Protein AF-A0A849ICS0-F1 (afdb_monomer_lite)

Radius of gyration: 16.44 Å; chains: 1; bounding box: 59×23×28 Å

Secondary structure (DSSP, 8-state):
----EEEEE-SSSS-EEEEETTT--EE--TTHHHHHHHHHHHHHTT-HHHHHHHHHHHHT----THHHHHTT---------

pLDDT: mean 76.72, std 17.9, range [39.75, 95.88]

Foldseek 3Di:
DDQQWDWDQDPVDRWIWIAGNVPRDIDTDPPRVVLVVVLVVCVVVVVRVVSSVSSVVVVVPPDDPVVVVVVVPDDDDDDDD

Structure (mmCIF, N/CA/C/O backbone):
data_AF-A0A849ICS0-F1
#
_entry.id   AF-A0A849ICS0-F1
#
loop_
_atom_site.group_PDB
_atom_site.id
_atom_site.type_symbol
_atom_site.label_atom_id
_atom_site.label_alt_id
_atom_site.label_comp_id
_atom_site.label_asym_id
_atom_site.label_entity_id
_atom_site.label_seq_id
_atom_site.pdbx_PDB_ins_code
_atom_site.Cartn_x
_atom_site.Cartn_y
_atom_site.Cartn_z
_atom_site.occupancy
_atom_site.B_iso_or_equiv
_atom_site.auth_seq_id
_atom_site.auth_comp_id
_atom_site.auth_asym_id
_atom_site.auth_atom_id
_atom_site.pdbx_PDB_model_num
ATOM 1 N N . MET A 1 1 ? -11.243 5.228 12.533 1.00 62.09 1 MET A N 1
ATOM 2 C CA . MET A 1 1 ? -10.063 4.874 11.719 1.00 62.09 1 MET A CA 1
ATOM 3 C C . MET A 1 1 ? -10.431 5.131 10.270 1.00 62.09 1 MET A C 1
ATOM 5 O O . MET A 1 1 ? -11.433 4.575 9.836 1.00 62.09 1 MET A O 1
ATOM 9 N N . ASN A 1 2 ? -9.729 6.026 9.575 1.00 82.44 2 ASN A N 1
ATOM 10 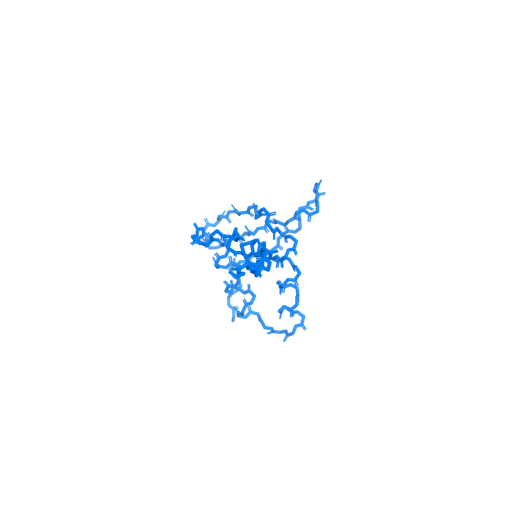C CA . ASN A 1 2 ? -9.996 6.301 8.162 1.00 82.44 2 ASN A CA 1
ATOM 11 C C . ASN A 1 2 ? -9.003 5.485 7.326 1.00 82.44 2 ASN A C 1
ATOM 13 O O . ASN A 1 2 ? -7.799 5.671 7.477 1.00 82.44 2 ASN A O 1
ATOM 17 N N . ILE A 1 3 ? -9.492 4.534 6.530 1.00 89.88 3 ILE A N 1
ATOM 18 C CA . ILE A 1 3 ? -8.648 3.745 5.625 1.00 89.88 3 ILE A CA 1
ATOM 19 C C . ILE A 1 3 ? -8.554 4.536 4.325 1.00 89.88 3 ILE A C 1
ATOM 21 O O . ILE A 1 3 ? -9.561 4.716 3.647 1.00 89.88 3 ILE A O 1
ATOM 25 N N . ARG A 1 4 ? -7.354 5.021 4.008 1.00 93.81 4 ARG A N 1
ATOM 26 C CA . ARG A 1 4 ? -7.078 5.843 2.826 1.00 93.81 4 ARG A CA 1
ATOM 27 C C . ARG A 1 4 ? -6.447 5.024 1.709 1.00 93.81 4 ARG A C 1
ATOM 29 O O . ARG A 1 4 ? -6.829 5.146 0.550 1.00 93.81 4 ARG A O 1
ATOM 36 N N . TYR A 1 5 ? -5.487 4.180 2.061 1.00 93.00 5 TYR A N 1
ATOM 37 C CA . TYR A 1 5 ? -4.729 3.396 1.104 1.00 93.00 5 TYR A CA 1
ATOM 38 C C . TYR A 1 5 ? -5.263 1.969 1.036 1.00 93.00 5 TYR A C 1
ATOM 40 O O . TYR A 1 5 ? -5.382 1.276 2.052 1.00 93.00 5 TYR A O 1
ATOM 48 N N . HIS A 1 6 ? -5.550 1.521 -0.181 1.00 91.38 6 HIS A N 1
ATOM 49 C CA . HIS A 1 6 ? -6.123 0.212 -0.463 1.00 91.38 6 HIS A CA 1
ATOM 50 C C . HIS A 1 6 ? -5.172 -0.605 -1.329 1.00 91.38 6 HIS A C 1
ATOM 52 O O . HIS A 1 6 ? -4.701 -0.128 -2.359 1.00 91.38 6 HIS A O 1
ATOM 58 N N . VAL A 1 7 ? -4.927 -1.853 -0.930 1.00 89.19 7 VAL A N 1
ATOM 59 C CA . VAL A 1 7 ? -4.228 -2.831 -1.767 1.00 89.19 7 VAL A CA 1
ATOM 60 C C . VAL A 1 7 ? -5.262 -3.555 -2.615 1.00 89.19 7 VAL A C 1
ATOM 62 O O . VAL A 1 7 ? -6.174 -4.192 -2.088 1.00 89.19 7 VAL A O 1
ATOM 65 N N . ILE A 1 8 ? -5.120 -3.458 -3.931 1.00 88.19 8 ILE A N 1
ATOM 66 C CA . ILE A 1 8 ? -5.972 -4.136 -4.903 1.00 88.19 8 ILE A CA 1
ATOM 67 C C . ILE A 1 8 ? -5.114 -5.196 -5.600 1.00 88.19 8 ILE A C 1
ATOM 69 O O . ILE A 1 8 ? -4.099 -4.840 -6.206 1.00 88.19 8 ILE A O 1
ATOM 73 N N . PRO A 1 9 ? -5.476 -6.489 -5.529 1.00 81.25 9 PRO A N 1
ATOM 74 C CA . PRO A 1 9 ? -4.771 -7.517 -6.280 1.00 81.25 9 PRO A CA 1
ATOM 75 C C . PRO A 1 9 ? -4.934 -7.260 -7.779 1.00 81.25 9 PRO A C 1
ATOM 77 O O . PRO A 1 9 ? -6.050 -7.044 -8.263 1.00 81.25 9 PRO A O 1
ATOM 80 N N . ASP A 1 10 ? -3.823 -7.282 -8.512 1.00 77.38 10 ASP A N 1
ATOM 81 C CA . ASP A 1 10 ? -3.867 -7.272 -9.968 1.00 77.38 10 ASP A CA 1
ATOM 82 C C . ASP A 1 10 ? -4.541 -8.571 -10.433 1.00 77.38 10 ASP A C 1
ATOM 84 O O . ASP A 1 10 ? -4.219 -9.668 -9.982 1.00 77.38 10 ASP A O 1
ATOM 88 N N . ARG A 1 11 ? -5.541 -8.451 -11.306 1.00 67.81 11 ARG A N 1
ATOM 89 C CA . ARG A 1 11 ? -6.263 -9.615 -11.842 1.00 67.81 11 ARG A CA 1
ATOM 90 C C . ARG A 1 11 ? -5.531 -10.266 -13.011 1.00 67.81 11 ARG A C 1
ATOM 92 O O . ARG A 1 11 ? -5.883 -11.374 -13.399 1.00 67.81 11 ARG A O 1
ATOM 99 N N . THR A 1 12 ? -4.557 -9.571 -13.593 1.00 71.69 12 THR A N 1
ATOM 100 C CA . THR A 1 12 ? -3.835 -9.994 -14.801 1.00 71.69 12 THR A CA 1
ATOM 101 C C . THR A 1 12 ? -2.454 -10.572 -14.511 1.00 71.69 12 THR A C 1
ATOM 103 O O . THR A 1 12 ? -1.860 -11.220 -15.371 1.00 71.69 12 THR A O 1
ATOM 106 N N . GLY A 1 13 ? -1.964 -10.411 -13.285 1.00 70.06 13 GLY A N 1
ATOM 107 C CA . GLY A 1 13 ? -0.677 -10.918 -12.848 1.00 70.06 13 GLY A CA 1
ATOM 108 C C . GLY A 1 13 ? -0.614 -11.016 -11.331 1.00 70.06 13 GLY A C 1
ATOM 109 O O . GLY A 1 13 ? -1.583 -10.721 -10.643 1.00 70.06 13 GLY A O 1
ATOM 110 N N . PRO A 1 14 ? 0.528 -11.429 -10.775 1.00 66.75 14 PRO A N 1
ATOM 111 C CA . PRO A 1 14 ? 0.651 -11.583 -9.336 1.00 66.75 14 PRO A CA 1
ATOM 112 C C . PRO A 1 14 ? 0.811 -10.229 -8.611 1.00 66.75 14 PRO A C 1
ATOM 114 O O . PRO A 1 14 ? 0.849 -10.212 -7.392 1.00 66.75 14 PRO A O 1
ATOM 117 N N . GLY A 1 15 ? 0.876 -9.107 -9.339 1.00 74.94 15 GLY A N 1
ATOM 118 C CA . GLY A 1 15 ? 1.067 -7.754 -8.814 1.00 74.94 15 GLY A CA 1
ATOM 119 C C . GLY A 1 15 ? 0.015 -7.285 -7.805 1.00 74.94 15 GLY A C 1
ATOM 120 O O . GLY A 1 15 ? -1.093 -7.811 -7.725 1.00 74.94 15 GLY A O 1
ATOM 121 N N . VAL A 1 16 ? 0.344 -6.220 -7.070 1.00 81.31 16 VAL A N 1
ATOM 122 C CA . VAL A 1 16 ? -0.667 -5.416 -6.375 1.00 81.31 16 VAL A CA 1
ATOM 123 C C . VAL A 1 16 ? -0.614 -3.972 -6.822 1.00 81.31 16 VAL A C 1
ATOM 125 O O . VAL A 1 16 ? 0.433 -3.458 -7.208 1.00 81.31 16 VAL A O 1
ATOM 128 N N . THR A 1 17 ? -1.766 -3.331 -6.735 1.00 87.12 17 THR A N 1
ATOM 129 C CA . THR A 1 17 ? -1.953 -1.909 -6.967 1.00 87.12 17 THR A CA 1
ATOM 130 C C . THR A 1 17 ? -2.258 -1.241 -5.634 1.00 87.12 17 THR A C 1
ATOM 132 O O . THR A 1 17 ? -3.109 -1.730 -4.890 1.00 87.12 17 THR A O 1
ATOM 135 N N . ILE A 1 18 ? -1.582 -0.137 -5.324 1.00 89.06 18 ILE A N 1
ATOM 136 C CA . ILE A 1 18 ? -1.931 0.705 -4.175 1.00 89.06 18 ILE A CA 1
ATOM 137 C C . ILE A 1 18 ? -2.789 1.857 -4.689 1.00 89.06 18 ILE A C 1
ATOM 139 O O . ILE A 1 18 ? -2.373 2.581 -5.592 1.00 89.06 18 ILE A O 1
ATOM 143 N N . PHE A 1 19 ? -3.982 2.008 -4.122 1.00 89.81 19 PHE A N 1
ATOM 144 C CA . PHE A 1 19 ? -4.927 3.073 -4.440 1.00 89.81 19 PHE A CA 1
ATOM 145 C C . PHE A 1 19 ? -5.077 4.020 -3.250 1.00 89.81 19 PHE A C 1
ATOM 147 O O . PHE A 1 19 ? -5.41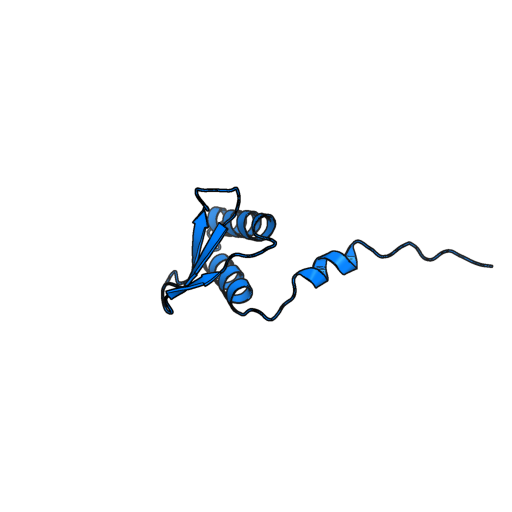3 3.576 -2.153 1.00 89.81 19 PHE A O 1
ATOM 154 N N . ASP A 1 20 ? -4.844 5.309 -3.474 1.00 92.12 20 ASP A N 1
ATOM 155 C CA . ASP A 1 20 ? -5.145 6.381 -2.527 1.00 92.12 20 ASP A CA 1
ATOM 156 C C . ASP A 1 20 ? -6.567 6.898 -2.787 1.00 92.12 20 ASP A C 1
ATOM 158 O O . ASP A 1 20 ? -6.820 7.557 -3.797 1.00 92.12 20 ASP A O 1
ATOM 162 N N . SER A 1 21 ? -7.498 6.602 -1.877 1.00 92.50 21 SER A N 1
ATOM 163 C CA . SER A 1 21 ? -8.905 6.995 -2.012 1.00 92.50 21 SER A CA 1
ATOM 164 C C . SER A 1 21 ? -9.155 8.492 -1.829 1.00 92.50 21 SER A C 1
ATOM 166 O O . SER A 1 21 ? -10.214 8.977 -2.226 1.00 92.50 21 SER A O 1
ATOM 168 N N . GLU A 1 22 ? -8.196 9.233 -1.272 1.00 92.56 22 GLU A N 1
ATOM 169 C CA . GLU A 1 22 ? -8.311 10.677 -1.073 1.00 92.56 22 GLU A CA 1
ATOM 170 C C . GLU A 1 22 ? -7.931 11.446 -2.344 1.00 92.56 22 GLU A C 1
ATOM 172 O O . GLU A 1 22 ? -8.625 12.379 -2.742 1.00 92.56 22 GLU A O 1
ATOM 177 N N . THR A 1 23 ? -6.841 11.043 -3.003 1.00 89.62 23 THR A N 1
ATOM 178 C CA . THR A 1 23 ? -6.310 11.742 -4.190 1.00 89.62 23 THR A CA 1
ATOM 179 C C . THR A 1 23 ? -6.683 11.077 -5.513 1.00 89.62 23 THR A C 1
ATOM 181 O O . THR A 1 23 ? -6.544 11.686 -6.573 1.00 89.62 23 THR A O 1
ATOM 184 N N . GLY A 1 24 ? -7.132 9.822 -5.475 1.00 88.19 24 GLY A N 1
ATOM 185 C CA . GLY A 1 24 ? -7.330 8.986 -6.655 1.00 88.19 24 GLY A CA 1
ATOM 186 C C . GLY A 1 24 ? -6.029 8.435 -7.250 1.00 88.19 24 GLY A C 1
ATOM 187 O O . GLY A 1 24 ? -6.065 7.827 -8.321 1.00 88.19 24 GLY A O 1
ATOM 188 N N . ALA A 1 25 ? -4.879 8.648 -6.600 1.00 86.69 25 ALA A N 1
ATOM 189 C CA . ALA A 1 25 ? -3.588 8.197 -7.100 1.00 86.69 25 ALA A CA 1
ATOM 190 C C . ALA A 1 25 ? -3.460 6.669 -7.063 1.00 86.69 25 ALA A C 1
ATOM 192 O O . ALA A 1 25 ? -3.950 5.991 -6.157 1.00 86.69 25 ALA A O 1
ATOM 193 N N . VAL A 1 26 ? -2.747 6.137 -8.054 1.00 86.06 26 VAL A N 1
ATOM 194 C CA . VAL A 1 26 ? -2.514 4.704 -8.223 1.00 86.06 26 VAL A CA 1
ATOM 195 C C . VAL A 1 26 ? -1.018 4.450 -8.368 1.00 86.06 26 VAL A C 1
ATOM 197 O O . VAL A 1 26 ? -0.368 5.076 -9.205 1.00 86.06 26 VAL A O 1
ATOM 200 N N . GLN A 1 27 ? -0.479 3.507 -7.595 1.00 83.88 27 GLN A N 1
ATOM 201 C CA . GLN A 1 27 ? 0.881 3.002 -7.774 1.00 83.88 27 GLN A CA 1
ATOM 202 C C . GLN A 1 27 ? 0.924 1.504 -8.057 1.00 83.88 27 GLN A C 1
ATOM 204 O O . GLN A 1 27 ? 0.155 0.715 -7.507 1.00 83.88 27 GLN A O 1
ATOM 209 N N . TYR A 1 28 ? 1.931 1.135 -8.849 1.00 82.81 28 TYR A N 1
ATOM 210 C CA . TYR A 1 28 ? 2.299 -0.236 -9.188 1.00 82.81 28 TYR A CA 1
ATOM 211 C C . TYR A 1 28 ? 3.721 -0.506 -8.666 1.00 82.81 28 TYR A C 1
ATOM 213 O O . TYR A 1 28 ? 4.697 -0.291 -9.392 1.00 82.81 28 TYR A O 1
ATOM 221 N N . PRO A 1 29 ? 3.881 -0.903 -7.391 1.00 76.50 29 PRO A N 1
ATOM 222 C CA . PRO A 1 29 ? 5.198 -1.108 -6.808 1.00 76.50 29 PRO A CA 1
ATOM 223 C C . PRO A 1 29 ? 5.956 -2.246 -7.501 1.00 76.50 29 PRO A C 1
ATOM 225 O O . PRO A 1 29 ? 5.446 -3.354 -7.648 1.00 76.50 29 PRO A O 1
ATOM 228 N N . ALA A 1 30 ? 7.225 -2.016 -7.848 1.00 73.56 30 ALA A N 1
ATOM 229 C CA . ALA A 1 30 ? 8.087 -3.067 -8.399 1.00 73.56 30 ALA A CA 1
ATOM 230 C C . ALA A 1 30 ? 8.309 -4.225 -7.400 1.00 73.56 30 ALA A C 1
ATOM 232 O O . ALA A 1 30 ? 8.328 -5.391 -7.787 1.00 73.56 30 ALA A O 1
ATOM 233 N N . CYS A 1 31 ? 8.404 -3.911 -6.102 1.00 75.25 31 CYS A N 1
ATOM 234 C CA . CYS A 1 31 ? 8.555 -4.872 -5.000 1.00 75.25 31 CYS A CA 1
ATOM 235 C C . CYS A 1 31 ? 7.200 -5.257 -4.375 1.00 75.25 31 CYS A C 1
ATOM 237 O O . CYS A 1 31 ? 7.066 -5.361 -3.155 1.00 75.25 31 CYS A O 1
ATOM 239 N N . TRP A 1 32 ? 6.166 -5.439 -5.202 1.00 80.31 32 TRP A N 1
ATOM 240 C CA . TRP A 1 32 ? 4.796 -5.690 -4.742 1.00 80.31 32 TRP A CA 1
ATOM 241 C C . TRP A 1 32 ? 4.674 -6.935 -3.846 1.00 80.31 32 TRP A C 1
ATOM 243 O O . TRP A 1 32 ? 3.816 -6.957 -2.967 1.00 80.31 32 TRP A O 1
ATOM 253 N N . ARG A 1 33 ? 5.535 -7.953 -4.016 1.00 81.06 33 ARG A N 1
ATOM 254 C CA . ARG A 1 33 ? 5.521 -9.193 -3.211 1.00 81.06 33 ARG A CA 1
ATOM 255 C C . ARG A 1 33 ? 5.751 -8.915 -1.735 1.00 81.06 33 ARG A C 1
ATOM 257 O O . ARG A 1 33 ? 4.961 -9.352 -0.901 1.00 81.06 33 ARG A O 1
ATOM 264 N N . ASP A 1 34 ? 6.809 -8.170 -1.438 1.00 83.50 34 ASP A N 1
ATOM 265 C CA . ASP A 1 34 ? 7.226 -7.873 -0.069 1.00 83.50 34 ASP A CA 1
ATOM 266 C C . ASP A 1 34 ? 6.228 -6.932 0.608 1.00 83.50 34 ASP A C 1
ATOM 268 O O . ASP A 1 34 ? 5.830 -7.158 1.751 1.00 83.50 34 ASP A O 1
ATOM 272 N N . ILE A 1 35 ? 5.745 -5.929 -0.134 1.00 85.88 35 ILE A N 1
ATOM 273 C CA . ILE A 1 35 ? 4.719 -4.996 0.348 1.00 85.88 35 ILE A CA 1
ATOM 274 C C . ILE A 1 35 ? 3.426 -5.746 0.674 1.00 85.88 35 ILE A C 1
ATOM 276 O O . ILE A 1 35 ? 2.863 -5.545 1.746 1.00 85.88 35 ILE A O 1
ATOM 280 N N . SER A 1 36 ? 2.980 -6.649 -0.203 1.00 86.31 36 SER A N 1
ATOM 281 C CA . SER A 1 36 ? 1.753 -7.429 0.010 1.00 86.31 36 SER A CA 1
ATOM 282 C C . SER A 1 36 ? 1.870 -8.359 1.211 1.00 86.31 36 SER A C 1
ATOM 284 O O . SER A 1 36 ? 0.951 -8.439 2.024 1.00 86.31 36 SER A O 1
ATOM 286 N N . ALA A 1 37 ? 3.005 -9.050 1.348 1.00 87.81 37 ALA A N 1
ATOM 287 C CA . ALA A 1 37 ? 3.250 -9.944 2.472 1.00 87.81 37 ALA A CA 1
ATOM 288 C C . ALA A 1 37 ? 3.253 -9.181 3.804 1.00 87.81 37 ALA A C 1
ATOM 290 O O . ALA A 1 37 ? 2.595 -9.601 4.757 1.00 87.81 37 ALA A O 1
ATOM 291 N N . TYR A 1 38 ? 3.943 -8.036 3.863 1.00 90.38 38 TYR A N 1
ATOM 292 C CA . TYR A 1 38 ? 4.014 -7.247 5.089 1.00 90.38 38 TYR A CA 1
ATOM 293 C C . TYR A 1 38 ? 2.687 -6.551 5.415 1.00 90.38 38 TYR A C 1
ATOM 295 O O . TYR A 1 38 ? 2.271 -6.545 6.572 1.00 90.38 38 TYR A O 1
ATOM 303 N N . TYR A 1 39 ? 1.972 -6.054 4.403 1.00 91.50 39 TYR A N 1
ATOM 304 C CA . TYR A 1 39 ? 0.617 -5.527 4.557 1.00 91.50 39 TYR A CA 1
ATOM 305 C C . TYR A 1 39 ? -0.326 -6.566 5.176 1.00 91.50 39 TYR A C 1
ATOM 307 O O . TYR A 1 39 ? -0.951 -6.282 6.198 1.00 91.50 39 TYR A O 1
ATOM 315 N N . ASN A 1 40 ? -0.377 -7.781 4.617 1.00 91.31 40 ASN A N 1
ATOM 316 C CA . ASN A 1 40 ? -1.235 -8.854 5.128 1.00 91.31 40 ASN A CA 1
ATOM 317 C C . ASN A 1 40 ? -0.865 -9.230 6.568 1.00 91.31 40 ASN A C 1
ATOM 319 O O . ASN A 1 40 ? -1.742 -9.319 7.421 1.00 91.31 40 ASN A O 1
ATOM 323 N N . TYR A 1 41 ? 0.433 -9.337 6.876 1.00 92.75 41 TYR A N 1
ATOM 324 C CA . TYR A 1 41 ? 0.900 -9.585 8.242 1.00 92.75 41 TYR A CA 1
ATOM 325 C C . TYR A 1 41 ? 0.410 -8.527 9.247 1.00 92.75 41 TYR A C 1
ATOM 327 O O . TYR A 1 41 ? 0.006 -8.863 10.362 1.00 92.75 41 TYR A O 1
ATOM 335 N N . LEU A 1 42 ? 0.448 -7.243 8.878 1.00 92.31 42 LEU A N 1
ATOM 336 C CA . LEU A 1 42 ? -0.025 -6.159 9.742 1.00 92.31 42 LEU A CA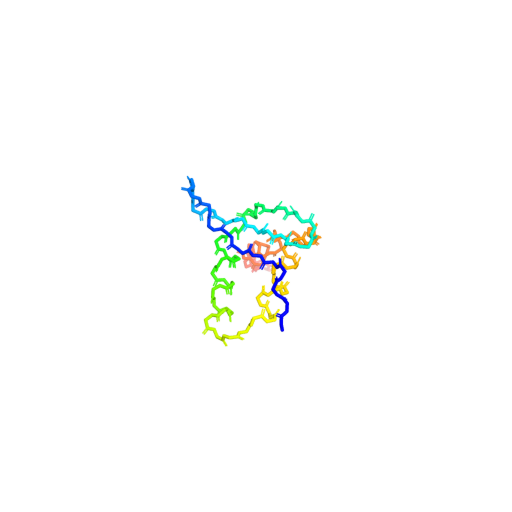 1
ATOM 337 C C . LEU A 1 42 ? -1.548 -6.209 9.919 1.00 92.31 42 LEU A C 1
ATOM 339 O O . LEU A 1 42 ? -2.033 -6.083 11.046 1.00 92.31 42 LEU A O 1
ATOM 343 N N . VAL A 1 43 ? -2.293 -6.442 8.835 1.00 93.56 43 VAL A N 1
ATOM 344 C CA . VAL A 1 43 ? -3.760 -6.548 8.858 1.00 93.56 43 VAL A CA 1
ATOM 345 C C . VAL A 1 43 ? -4.226 -7.727 9.714 1.00 93.56 43 VAL A C 1
ATOM 347 O O . VAL A 1 43 ? -5.058 -7.524 10.597 1.00 93.56 43 VAL A O 1
ATOM 350 N N . ASP A 1 44 ? -3.634 -8.912 9.548 1.00 95.19 44 ASP A N 1
ATOM 351 C CA . ASP A 1 44 ? -3.979 -10.123 10.314 1.00 95.19 44 ASP A CA 1
ATOM 352 C C . ASP A 1 44 ? -3.749 -9.958 11.825 1.00 95.19 44 ASP A C 1
ATOM 354 O O . ASP A 1 44 ? -4.361 -10.639 12.649 1.00 95.19 44 ASP A O 1
ATOM 358 N N . ARG A 1 45 ? -2.871 -9.029 12.215 1.00 95.06 45 ARG A N 1
ATOM 359 C CA . ARG A 1 45 ? -2.564 -8.695 13.614 1.00 95.06 45 ARG A CA 1
ATOM 360 C C . ARG A 1 45 ? -3.362 -7.497 14.135 1.00 95.06 45 ARG A C 1
ATOM 362 O O . ARG A 1 45 ? -3.095 -7.041 15.244 1.00 95.06 45 ARG A O 1
ATOM 369 N N . GLY A 1 46 ? -4.302 -6.965 13.352 1.00 95.44 46 GLY A N 1
ATOM 370 C CA . GLY A 1 46 ? -5.088 -5.780 13.703 1.00 95.44 46 GLY A CA 1
ATOM 371 C C . GLY A 1 46 ? -4.284 -4.474 13.715 1.00 95.44 46 GLY A C 1
ATOM 372 O O . GLY A 1 46 ? -4.772 -3.456 14.200 1.00 95.44 46 GLY A O 1
ATOM 373 N N . ARG A 1 47 ? -3.059 -4.469 13.171 1.00 95.88 47 ARG A N 1
ATOM 374 C CA . ARG A 1 47 ? -2.149 -3.310 13.126 1.00 95.88 47 ARG A CA 1
ATOM 375 C C . ARG A 1 47 ? -2.480 -2.420 11.924 1.00 95.88 47 ARG A C 1
ATOM 377 O O . ARG A 1 47 ? -1.651 -2.195 11.045 1.00 95.88 47 ARG A O 1
ATOM 384 N N . ILE A 1 48 ? -3.724 -1.941 11.873 1.00 95.06 48 ILE A N 1
ATOM 385 C CA . ILE A 1 48 ? -4.272 -1.218 10.713 1.00 95.06 48 ILE A CA 1
ATOM 386 C C . ILE A 1 48 ? -3.582 0.138 10.497 1.00 95.06 48 ILE A C 1
ATOM 388 O O . ILE A 1 48 ? -3.342 0.527 9.362 1.00 95.06 48 ILE A O 1
ATOM 392 N N . GLU A 1 49 ? -3.204 0.851 11.558 1.00 94.31 49 GLU A N 1
ATOM 393 C CA . GLU A 1 49 ? -2.464 2.120 11.434 1.00 94.31 49 GLU A CA 1
ATOM 394 C C . GLU A 1 49 ? -1.108 1.923 10.753 1.00 94.31 49 GLU A C 1
ATOM 396 O O . GLU A 1 49 ? -0.724 2.671 9.857 1.00 94.31 49 GLU A O 1
ATOM 401 N N . GLU A 1 50 ? -0.402 0.866 11.136 1.00 93.56 50 GLU A N 1
ATOM 402 C CA . GLU A 1 50 ? 0.909 0.554 10.579 1.00 93.56 50 GLU A CA 1
ATOM 403 C C . GLU A 1 50 ? 0.805 0.055 9.140 1.00 93.56 50 GLU A C 1
ATOM 405 O O . GLU A 1 50 ? 1.672 0.365 8.323 1.00 93.56 50 GLU A O 1
ATOM 410 N N . SER A 1 51 ? -0.270 -0.666 8.802 1.00 93.88 51 SER A N 1
ATOM 411 C CA . SER A 1 51 ? -0.524 -1.058 7.417 1.00 93.88 51 SER A CA 1
ATOM 412 C C . SER A 1 51 ? -0.817 0.157 6.535 1.00 93.88 51 SER A C 1
ATOM 414 O O . SER A 1 51 ? -0.327 0.214 5.413 1.00 93.88 51 SER A O 1
ATOM 416 N N . GLN A 1 52 ? -1.534 1.168 7.039 1.00 94.50 52 GLN A N 1
ATOM 417 C CA . GLN A 1 52 ? -1.750 2.421 6.308 1.00 94.50 52 GLN A CA 1
ATOM 418 C C . GLN A 1 52 ? -0.456 3.217 6.131 1.00 94.50 52 GLN A C 1
ATOM 420 O O . GLN A 1 52 ? -0.183 3.666 5.021 1.00 94.50 52 GLN A O 1
ATOM 425 N N . LYS A 1 53 ? 0.379 3.314 7.171 1.00 92.19 53 LYS A N 1
ATOM 426 C CA . LYS A 1 53 ? 1.681 3.988 7.085 1.00 92.19 53 LYS A CA 1
ATOM 427 C C . LYS A 1 53 ? 2.628 3.319 6.081 1.00 92.19 53 LYS A C 1
ATOM 429 O O . LYS A 1 53 ? 3.324 4.001 5.341 1.00 92.19 53 LYS A O 1
ATOM 434 N N . LEU A 1 54 ? 2.637 1.985 6.008 1.00 90.50 54 LEU A N 1
ATOM 435 C CA . LEU A 1 54 ? 3.401 1.249 4.992 1.00 90.50 54 LEU A CA 1
ATOM 436 C C . LEU A 1 54 ? 2.996 1.657 3.566 1.00 90.50 54 LEU A C 1
ATOM 438 O O . LEU A 1 54 ? 3.855 1.847 2.700 1.00 90.50 54 LEU A O 1
ATOM 442 N N . LEU A 1 55 ? 1.689 1.757 3.314 1.00 90.81 55 LEU A N 1
ATOM 443 C CA . LEU A 1 55 ? 1.167 2.120 2.000 1.00 90.81 55 LEU A CA 1
ATOM 444 C C . LEU A 1 55 ? 1.405 3.599 1.690 1.00 90.81 55 LEU A C 1
ATOM 446 O O . LEU A 1 55 ? 1.782 3.910 0.567 1.00 90.81 55 LEU A O 1
ATOM 450 N N . GLU A 1 56 ? 1.279 4.481 2.679 1.00 91.38 56 GLU A N 1
ATOM 451 C CA . GLU A 1 56 ? 1.663 5.891 2.579 1.00 91.38 56 GLU A CA 1
ATOM 452 C C . GLU A 1 56 ? 3.132 6.043 2.165 1.00 91.38 56 GLU A C 1
ATOM 454 O O . GLU A 1 56 ? 3.419 6.651 1.137 1.00 91.38 56 GLU A O 1
ATOM 459 N N . GLU A 1 57 ? 4.063 5.401 2.880 1.00 87.38 57 GLU A N 1
ATOM 460 C CA . GLU A 1 57 ? 5.497 5.453 2.553 1.00 87.38 57 GLU A CA 1
ATOM 461 C C . GLU A 1 57 ? 5.796 4.893 1.153 1.00 87.38 57 GLU A C 1
ATOM 463 O O . GLU A 1 57 ? 6.703 5.368 0.463 1.00 87.38 57 GLU A O 1
ATOM 468 N N . SER A 1 58 ? 5.025 3.893 0.716 1.00 83.12 58 SER A N 1
ATOM 469 C CA . SER A 1 58 ? 5.117 3.346 -0.642 1.00 83.12 58 SER A CA 1
ATOM 470 C C . SER A 1 58 ? 4.614 4.356 -1.683 1.00 83.12 58 SER A C 1
ATOM 472 O O . SER A 1 58 ? 5.219 4.506 -2.745 1.00 83.12 58 SER A O 1
ATOM 474 N N . MET A 1 59 ? 3.552 5.099 -1.360 1.00 83.12 59 MET A N 1
ATOM 475 C CA . MET A 1 59 ? 2.967 6.140 -2.208 1.00 83.12 59 MET A CA 1
ATOM 476 C C . MET A 1 59 ? 3.835 7.411 -2.294 1.00 83.12 59 MET A C 1
ATOM 478 O O . MET A 1 59 ? 3.844 8.067 -3.335 1.00 83.12 59 MET A O 1
ATOM 482 N N . GLU A 1 60 ? 4.616 7.733 -1.258 1.00 80.12 60 GLU A N 1
ATOM 483 C CA . GLU A 1 60 ? 5.431 8.958 -1.159 1.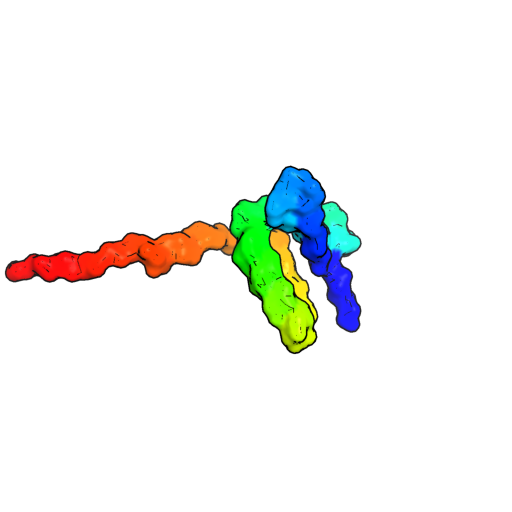00 80.12 60 GLU A CA 1
ATOM 484 C C . GLU A 1 60 ? 6.728 8.971 -2.000 1.00 80.12 60 GLU A C 1
ATOM 486 O O . GLU A 1 60 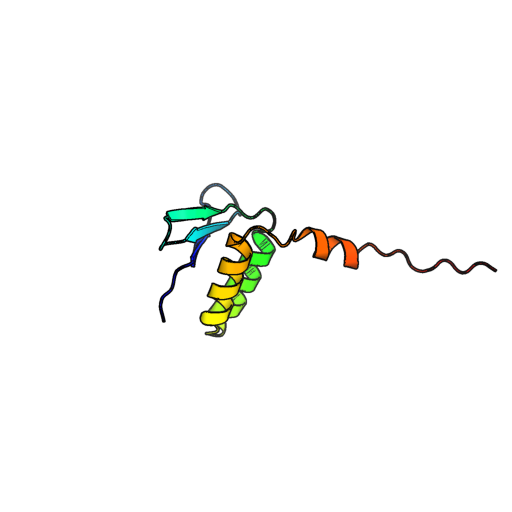? 7.412 9.994 -2.077 1.00 80.12 60 GLU A O 1
ATOM 491 N N . GLY A 1 61 ? 7.087 7.876 -2.679 1.00 60.19 61 GLY A N 1
ATOM 492 C CA . GLY A 1 61 ? 8.023 7.923 -3.812 1.00 60.19 61 GLY A CA 1
ATOM 493 C C . GLY A 1 61 ? 9.425 8.509 -3.548 1.00 60.19 61 GLY A C 1
ATOM 494 O O . GLY A 1 61 ? 10.014 9.086 -4.463 1.00 60.19 61 GLY A O 1
ATOM 495 N N . ARG A 1 62 ? 10.003 8.371 -2.339 1.00 47.91 62 ARG A N 1
ATOM 496 C CA . ARG A 1 62 ? 11.401 8.788 -2.044 1.00 47.91 62 ARG A CA 1
ATOM 497 C C . ARG A 1 62 ? 12.215 7.879 -1.117 1.00 47.91 62 ARG A C 1
ATOM 499 O O . ARG A 1 62 ? 13.233 8.306 -0.576 1.00 47.91 62 ARG A O 1
ATOM 506 N N . LYS A 1 63 ? 11.869 6.603 -0.979 1.00 44.22 63 LYS A N 1
ATOM 507 C CA . LYS A 1 63 ? 12.847 5.607 -0.520 1.00 44.22 63 LYS A CA 1
ATOM 508 C C . LYS A 1 63 ? 13.018 4.591 -1.631 1.00 44.22 63 LYS A C 1
ATOM 510 O O . LYS A 1 63 ? 12.116 3.786 -1.850 1.00 44.22 63 LYS A O 1
ATOM 515 N N . PRO A 1 64 ? 14.133 4.618 -2.373 1.00 42.69 64 PRO A N 1
ATOM 516 C CA . PRO A 1 64 ? 14.379 3.542 -3.296 1.00 42.69 64 PRO A CA 1
ATOM 517 C C . PRO A 1 64 ? 14.585 2.283 -2.440 1.00 42.69 64 PRO A C 1
ATOM 519 O O . PRO A 1 64 ? 15.545 2.164 -1.677 1.00 42.69 64 PRO A O 1
ATOM 522 N N . ILE A 1 65 ? 13.659 1.328 -2.556 1.00 49.78 65 ILE A N 1
ATOM 523 C CA . ILE A 1 65 ? 13.770 -0.019 -1.965 1.00 49.78 65 ILE A CA 1
ATOM 524 C C . ILE A 1 65 ? 14.995 -0.771 -2.544 1.00 49.78 65 ILE A C 1
ATOM 526 O O . ILE A 1 65 ? 15.361 -1.845 -2.079 1.00 49.78 65 ILE A O 1
ATOM 530 N N . THR A 1 66 ? 15.760 -0.155 -3.455 1.00 42.19 66 THR A N 1
ATOM 531 C CA . THR A 1 66 ? 17.135 -0.566 -3.778 1.00 42.19 66 THR A CA 1
ATOM 532 C C . THR A 1 66 ? 18.092 -0.515 -2.576 1.00 42.19 66 THR A C 1
ATOM 534 O O . THR A 1 66 ? 19.137 -1.162 -2.622 1.00 42.19 66 THR A O 1
ATOM 537 N N . SER A 1 67 ? 17.754 0.171 -1.473 1.00 39.75 67 SER A N 1
ATOM 538 C CA . SER A 1 67 ? 18.574 0.155 -0.248 1.00 39.75 67 SER A CA 1
ATOM 539 C C . SER A 1 67 ? 18.597 -1.219 0.447 1.00 39.75 67 SER A C 1
ATOM 541 O O . SER A 1 67 ? 19.610 -1.585 1.041 1.00 39.75 67 SER A O 1
ATOM 543 N N . MET A 1 68 ? 17.548 -2.045 0.311 1.00 39.97 68 MET A N 1
ATOM 544 C CA . MET A 1 68 ? 17.549 -3.402 0.890 1.00 39.97 68 MET A CA 1
ATOM 545 C C . MET A 1 68 ? 18.428 -4.391 0.110 1.00 39.97 68 MET A C 1
ATOM 547 O O . MET A 1 68 ? 18.922 -5.356 0.686 1.00 39.97 68 MET A O 1
ATOM 551 N N . VAL A 1 69 ? 18.707 -4.127 -1.170 1.00 45.41 69 VAL A N 1
ATOM 552 C CA . VAL A 1 69 ? 19.591 -4.977 -1.991 1.00 45.41 69 VAL A CA 1
ATOM 553 C C . VAL A 1 69 ? 21.068 -4.769 -1.624 1.00 45.41 69 VAL A C 1
ATOM 555 O O . VAL A 1 69 ? 21.888 -5.681 -1.752 1.00 45.41 69 VAL A O 1
ATOM 558 N N . ARG A 1 70 ? 21.429 -3.593 -1.089 1.00 40.31 70 ARG A N 1
ATOM 559 C CA . ARG A 1 70 ? 22.825 -3.269 -0.760 1.00 40.31 70 ARG A CA 1
ATOM 560 C C . ARG A 1 70 ? 23.333 -3.926 0.530 1.00 40.31 70 ARG A C 1
ATOM 562 O O . ARG A 1 70 ? 24.534 -4.144 0.638 1.00 40.31 70 ARG A O 1
ATOM 569 N N . CYS A 1 71 ? 22.451 -4.310 1.458 1.00 41.19 71 CYS A N 1
ATOM 570 C CA . CYS A 1 71 ? 22.842 -5.036 2.677 1.00 41.19 71 CYS A CA 1
ATOM 571 C C . CYS A 1 71 ? 23.080 -6.541 2.462 1.00 41.19 71 CYS A C 1
ATOM 573 O O . CYS A 1 71 ? 23.687 -7.177 3.315 1.00 41.19 71 CYS A O 1
ATOM 575 N N . LEU A 1 72 ? 22.643 -7.110 1.334 1.00 48.53 72 LEU A N 1
ATOM 576 C CA . LEU A 1 72 ? 22.810 -8.539 1.026 1.00 48.53 72 LEU A CA 1
ATOM 577 C C . LEU A 1 72 ? 23.985 -8.827 0.076 1.00 48.53 72 LEU A C 1
ATOM 579 O O . LEU A 1 72 ? 24.209 -9.976 -0.286 1.00 48.53 72 LEU A O 1
ATOM 583 N N . SER A 1 73 ? 24.730 -7.793 -0.331 1.00 46.47 73 SER A N 1
ATOM 584 C CA . SER A 1 73 ? 25.776 -7.894 -1.361 1.00 46.47 73 SER A CA 1
ATOM 585 C C . SER A 1 73 ? 27.178 -7.530 -0.860 1.00 46.47 73 SER A C 1
ATOM 587 O O . SER A 1 73 ? 28.043 -7.239 -1.681 1.00 46.47 73 SER A O 1
ATOM 589 N N . ALA A 1 74 ? 27.426 -7.488 0.453 1.00 48.84 74 ALA A N 1
ATOM 590 C CA . ALA A 1 74 ? 28.785 -7.296 0.960 1.00 48.84 74 ALA A CA 1
ATOM 591 C C . ALA A 1 74 ? 29.559 -8.627 0.866 1.00 48.84 74 ALA A C 1
ATOM 593 O O . ALA A 1 74 ? 29.198 -9.565 1.577 1.00 48.84 74 ALA A O 1
ATOM 594 N N . PRO A 1 75 ? 30.596 -8.753 0.016 1.00 55.91 75 PRO A N 1
ATOM 595 C CA . PRO A 1 75 ? 31.547 -9.847 0.153 1.00 55.91 75 PRO A CA 1
ATOM 596 C C . PRO A 1 75 ? 32.369 -9.650 1.436 1.00 55.91 75 PRO A C 1
ATOM 598 O O . PRO A 1 75 ? 32.705 -8.522 1.805 1.00 55.91 75 PRO A O 1
ATOM 601 N N . GLU A 1 76 ? 32.662 -10.758 2.118 1.00 62.59 76 GLU A N 1
ATOM 602 C CA . GLU A 1 76 ? 33.501 -10.806 3.319 1.00 62.59 76 GLU A CA 1
ATOM 603 C C . GLU A 1 76 ? 34.866 -10.133 3.079 1.00 62.59 76 GLU A C 1
ATOM 605 O O . GLU A 1 76 ? 35.398 -10.206 1.966 1.00 62.59 76 GLU A O 1
ATOM 610 N N . PRO A 1 77 ? 35.463 -9.478 4.095 1.00 56.88 77 PRO A N 1
ATOM 611 C CA . PRO A 1 77 ? 36.778 -8.877 3.945 1.00 56.88 77 PRO A CA 1
ATOM 612 C C . PRO A 1 77 ? 37.809 -9.984 3.715 1.00 56.88 77 PRO A C 1
ATOM 614 O O . PRO A 1 77 ? 38.127 -10.760 4.615 1.00 56.88 77 PRO A O 1
ATOM 617 N N . SER A 1 78 ? 38.348 -10.058 2.501 1.00 55.22 78 SER A N 1
ATOM 618 C CA . SER A 1 78 ? 39.502 -10.896 2.207 1.00 55.22 78 SER A CA 1
ATOM 619 C C . SER A 1 78 ? 40.710 -10.362 2.974 1.00 55.22 78 SER A C 1
ATOM 621 O O . SER A 1 78 ? 41.258 -9.310 2.646 1.00 55.22 78 SER A O 1
ATOM 623 N N . SER A 1 79 ? 41.102 -11.108 4.005 1.00 58.69 79 SER A N 1
ATOM 624 C CA . SER A 1 79 ? 42.385 -10.995 4.685 1.00 58.69 79 SER A CA 1
ATOM 625 C C . SER A 1 79 ? 43.532 -11.046 3.679 1.00 58.69 79 SER A C 1
ATOM 627 O O . SER A 1 79 ? 43.671 -11.990 2.903 1.00 58.69 79 SER A O 1
ATOM 629 N N . THR A 1 80 ? 44.391 -10.042 3.714 1.00 58.47 80 THR A N 1
ATOM 630 C CA . THR A 1 80 ? 45.756 -10.077 3.178 1.00 58.47 80 THR A CA 1
ATOM 631 C C . THR A 1 80 ? 46.494 -9.068 4.052 1.00 58.47 80 THR A C 1
ATOM 633 O O . THR A 1 80 ? 46.063 -7.923 4.130 1.00 58.47 80 THR A O 1
ATOM 636 N N . GLY A 1 81 ? 47.471 -9.414 4.877 1.00 54.28 81 GLY A N 1
ATOM 637 C CA . GLY A 1 81 ? 48.546 -10.389 4.747 1.00 54.28 81 GLY A CA 1
ATOM 638 C C . GLY A 1 81 ? 49.771 -9.659 5.278 1.00 54.28 81 GLY A C 1
ATOM 639 O O . GLY A 1 81 ? 50.032 -8.561 4.741 1.00 54.28 81 GLY A O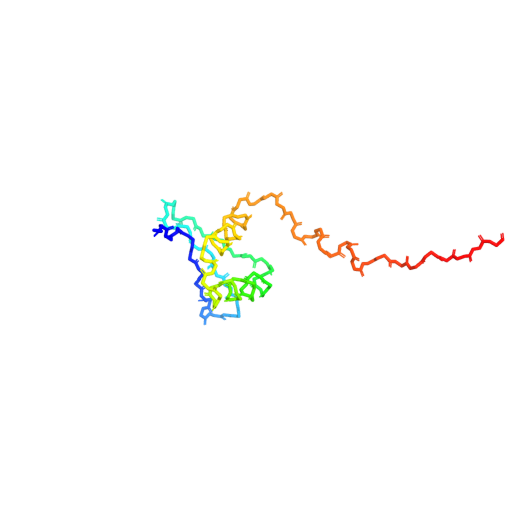 1
#

Sequence (81 aa):
MNIRYHVIPDRTGPGVTIFDSETGAVQYPACWRDISAYYNYLVDRGRIEESQKLLEESMEGRKPITSMVRCLSAPEPSSTG